Protein AF-A0AA37L2J7-F1 (afdb_monomer)

InterPro domains:
  IPR057495 Mitochondrial chaperone BCS1-like, ATPase lid domain [PF25426] (1-70)

Solvent-accessible surface area (backbone atoms only — not comparable to full-atom values): 12121 Å² total; per-residue (Å²): 112,68,58,81,74,68,57,77,86,76,68,86,85,70,90,77,62,79,78,52,51,62,56,50,50,54,51,46,53,54,48,51,53,44,46,51,53,38,52,75,57,54,69,84,91,75,69,54,72,66,57,55,48,54,55,48,63,79,32,66,92,35,68,66,62,44,40,70,43,42,52,62,48,53,56,51,52,50,55,52,51,53,50,51,50,51,53,51,52,55,53,50,51,56,51,47,54,56,50,52,54,52,52,53,52,54,50,62,74,72,57,81,89,69,92,77,82,86,83,86,90,87,81,88,87,90,83,91,88,89,83,89,84,82,84,86,85,92,82,85,90,86,87,83,85,87,88,81,79,83,86,87,87,86,91,84,92,77,83,87,76,94,75,83,88,75,88,75,93,79,91,84,82,85,87,134

Structure (mmCIF, N/CA/C/O backbone):
data_AF-A0AA37L2J7-F1
#
_entry.id   AF-A0AA37L2J7-F1
#
loop_
_atom_site.group_PDB
_atom_site.id
_atom_site.type_symbol
_atom_site.label_atom_id
_atom_site.label_alt_id
_atom_site.label_comp_id
_atom_site.label_asym_id
_atom_site.label_entity_id
_atom_site.label_seq_id
_atom_site.pdbx_PDB_ins_code
_atom_site.Cartn_x
_atom_site.Cartn_y
_atom_site.Cartn_z
_atom_site.occupancy
_atom_site.B_iso_or_equiv
_atom_site.auth_seq_id
_atom_site.auth_comp_id
_atom_site.auth_asym_id
_atom_site.auth_atom_id
_atom_site.pdbx_PDB_model_n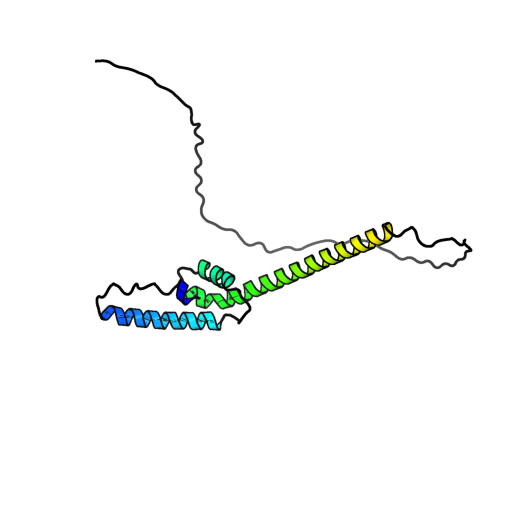um
ATOM 1 N N . MET A 1 1 ? -0.205 7.381 -11.848 1.00 80.75 1 MET A N 1
ATOM 2 C CA . MET A 1 1 ? 0.614 7.920 -10.729 1.00 80.75 1 MET A CA 1
ATOM 3 C C . MET A 1 1 ? 2.084 7.581 -10.914 1.00 80.75 1 MET A C 1
ATOM 5 O O . MET A 1 1 ? 2.874 8.509 -11.009 1.00 80.75 1 MET A O 1
ATOM 9 N N . PHE A 1 2 ? 2.410 6.289 -11.028 1.00 84.19 2 PHE A N 1
ATOM 10 C CA . PHE A 1 2 ? 3.740 5.749 -11.340 1.00 84.19 2 PHE A CA 1
ATOM 11 C C . PHE A 1 2 ? 4.504 6.563 -12.399 1.00 84.19 2 PHE A C 1
ATOM 13 O O . PHE A 1 2 ? 5.60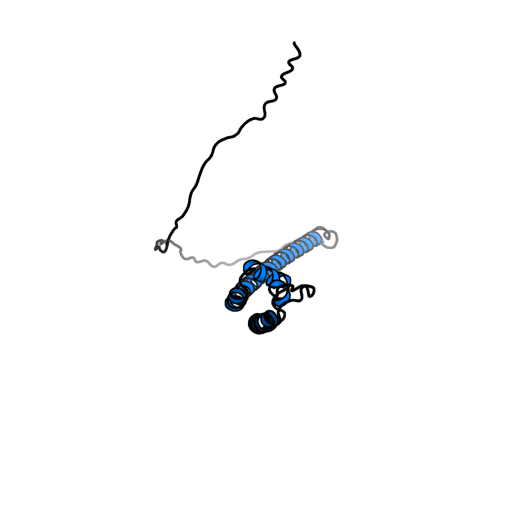2 7.045 -12.136 1.00 84.19 2 PHE A O 1
ATOM 20 N N . GLU A 1 3 ? 3.868 6.833 -13.543 1.00 85.38 3 GLU A N 1
ATOM 21 C CA . GLU A 1 3 ? 4.462 7.616 -14.634 1.00 85.38 3 GLU A CA 1
ATOM 22 C C . GLU A 1 3 ? 5.015 8.977 -14.207 1.00 85.38 3 GLU A C 1
ATOM 24 O O . GLU A 1 3 ? 6.134 9.321 -14.567 1.00 85.38 3 GLU A O 1
ATOM 29 N N . ARG A 1 4 ? 4.282 9.729 -13.379 1.00 84.56 4 ARG A N 1
ATOM 30 C CA . ARG A 1 4 ? 4.692 11.073 -12.939 1.00 84.56 4 ARG A CA 1
ATOM 31 C C . ARG A 1 4 ? 5.875 11.066 -11.965 1.00 84.56 4 ARG A C 1
ATOM 33 O O . ARG A 1 4 ? 6.463 12.119 -11.752 1.00 84.56 4 ARG A O 1
ATOM 40 N N . MET A 1 5 ? 6.184 9.924 -11.344 1.00 84.81 5 MET A N 1
ATOM 41 C CA . MET A 1 5 ? 7.302 9.782 -10.401 1.00 84.81 5 MET A CA 1
ATOM 42 C C . MET A 1 5 ? 8.613 9.395 -11.089 1.00 84.81 5 MET A C 1
ATOM 44 O O . MET A 1 5 ? 9.674 9.795 -10.619 1.00 84.81 5 MET A O 1
ATOM 48 N N . TYR A 1 6 ? 8.542 8.613 -12.170 1.00 83.56 6 TYR A N 1
ATOM 49 C CA . TYR A 1 6 ? 9.719 7.984 -12.778 1.00 83.56 6 TYR A CA 1
ATOM 50 C C . TYR A 1 6 ? 9.973 8.367 -14.236 1.00 83.56 6 TYR A C 1
ATOM 52 O O . TYR A 1 6 ? 11.114 8.239 -14.674 1.00 83.56 6 TY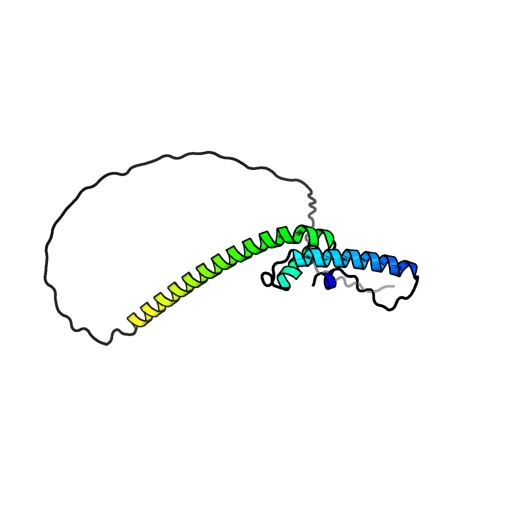R A O 1
ATOM 60 N N . ARG A 1 7 ? 8.971 8.840 -14.995 1.00 82.38 7 ARG A N 1
ATOM 61 C CA . ARG A 1 7 ? 9.213 9.370 -16.344 1.00 82.38 7 ARG A CA 1
ATOM 62 C C . ARG A 1 7 ? 10.004 10.677 -16.187 1.00 82.38 7 ARG A C 1
ATOM 64 O O . ARG A 1 7 ? 9.476 11.614 -15.580 1.00 82.38 7 ARG A O 1
ATOM 71 N N . PRO A 1 8 ? 11.247 10.775 -16.695 1.00 70.12 8 PRO A N 1
ATOM 72 C CA . PRO A 1 8 ? 12.006 12.013 -16.606 1.00 70.12 8 PRO A CA 1
ATOM 73 C C . PRO A 1 8 ? 11.253 13.122 -17.341 1.00 70.12 8 PRO A C 1
ATOM 75 O O . PRO A 1 8 ? 10.785 12.913 -18.461 1.00 70.12 8 PRO A O 1
ATOM 78 N N . TYR A 1 9 ? 11.150 14.305 -16.734 1.00 57.19 9 TYR A N 1
ATOM 79 C CA . TYR A 1 9 ? 10.664 15.491 -17.436 1.00 57.19 9 TYR A CA 1
ATOM 80 C C . TYR A 1 9 ? 11.718 15.924 -18.459 1.00 57.19 9 TYR A C 1
ATOM 82 O O . TYR A 1 9 ? 12.599 16.737 -18.178 1.00 57.19 9 TYR A O 1
ATOM 90 N N . THR A 1 10 ? 11.624 15.374 -19.666 1.00 54.84 10 THR A N 1
ATOM 91 C CA . THR A 1 10 ? 12.313 15.891 -20.843 1.00 54.84 10 THR A CA 1
ATOM 92 C C . THR A 1 10 ? 11.644 17.200 -21.246 1.00 54.84 10 THR A C 1
ATOM 94 O O . THR A 1 10 ? 10.729 17.240 -22.065 1.00 54.84 10 THR A O 1
ATOM 97 N N . SER A 1 11 ? 12.085 18.302 -20.633 1.00 52.50 11 SER A N 1
ATOM 98 C CA . SER A 1 11 ? 11.741 19.642 -21.105 1.00 52.50 11 SER A CA 1
ATOM 99 C C . SER A 1 11 ? 12.066 19.733 -22.596 1.00 52.50 11 SER A C 1
ATOM 101 O O . SER A 1 11 ? 13.223 19.608 -22.987 1.00 52.50 11 SER A O 1
ATOM 103 N N . ILE A 1 12 ? 11.034 19.974 -23.407 1.00 53.25 12 ILE A N 1
ATOM 104 C CA . ILE A 1 12 ? 11.001 19.894 -24.884 1.00 53.25 12 ILE A CA 1
ATOM 105 C C . ILE A 1 12 ? 11.985 20.869 -25.589 1.00 53.25 12 ILE A C 1
ATOM 107 O O . ILE A 1 12 ? 12.122 20.872 -26.807 1.00 53.25 12 ILE A O 1
ATOM 111 N N . ASN A 1 13 ? 12.741 21.659 -24.824 1.00 49.12 13 ASN A N 1
ATOM 112 C CA . ASN A 1 13 ? 13.538 22.795 -25.282 1.00 49.12 13 ASN A CA 1
ATOM 113 C C . ASN A 1 13 ? 15.030 22.496 -25.534 1.00 49.12 13 ASN A C 1
ATOM 115 O O . ASN A 1 13 ? 15.823 23.431 -25.561 1.00 49.12 13 ASN A O 1
ATOM 119 N N . ASN A 1 14 ? 15.441 21.236 -25.719 1.00 44.91 14 ASN A N 1
ATOM 120 C CA . ASN A 1 14 ? 16.780 20.926 -26.243 1.00 44.91 14 ASN A CA 1
ATOM 121 C C . ASN A 1 14 ? 16.726 19.899 -27.377 1.00 44.91 14 ASN A C 1
ATOM 123 O O . ASN A 1 14 ? 16.953 18.703 -27.211 1.00 44.91 14 ASN A O 1
ATOM 127 N N . VAL A 1 15 ? 16.443 20.441 -28.559 1.00 52.88 15 VAL A N 1
ATOM 128 C CA . VAL A 1 15 ? 16.725 19.838 -29.860 1.00 52.88 15 VAL A CA 1
ATOM 129 C C . VAL A 1 15 ? 18.234 19.605 -29.993 1.00 52.88 15 VAL A C 1
ATOM 131 O O . VAL A 1 15 ? 18.962 20.575 -30.184 1.00 52.88 15 VAL A O 1
ATOM 134 N N . LEU A 1 16 ? 18.694 18.347 -29.975 1.00 52.47 16 LEU A N 1
ATOM 135 C CA . LEU A 1 16 ? 19.711 17.874 -30.928 1.00 52.47 16 LEU A CA 1
ATOM 136 C C . LEU A 1 16 ? 19.820 16.339 -30.984 1.00 52.47 16 LEU A C 1
ATOM 138 O O . LEU A 1 16 ? 19.734 15.659 -29.968 1.00 52.47 16 LEU A O 1
ATOM 142 N N . VAL A 1 17 ? 20.144 15.838 -32.183 1.00 49.00 17 VAL A N 1
ATOM 143 C CA . VAL A 1 17 ? 20.499 14.447 -32.532 1.00 49.00 17 VAL A CA 1
ATOM 144 C C . VAL A 1 17 ? 19.324 13.456 -32.582 1.00 49.00 17 VAL A C 1
ATOM 146 O O . VAL A 1 17 ? 18.920 12.861 -31.588 1.00 49.00 17 VAL A O 1
ATOM 149 N N . GLU A 1 18 ? 18.872 13.170 -33.807 1.00 55.03 18 GLU A N 1
ATOM 150 C CA . GLU A 1 18 ? 17.812 12.201 -34.156 1.00 55.03 18 GLU A CA 1
ATOM 151 C C . GLU A 1 18 ? 18.069 10.777 -33.618 1.00 55.03 18 GLU A C 1
ATOM 153 O O . GLU A 1 18 ? 17.137 10.022 -33.361 1.00 55.03 18 GLU A O 1
ATOM 158 N N . LYS A 1 19 ? 19.332 10.433 -33.338 1.00 52.62 19 LYS A N 1
ATOM 159 C CA . LYS A 1 19 ? 19.737 9.159 -32.720 1.00 52.62 19 LYS A CA 1
ATOM 160 C C . LYS A 1 19 ? 19.374 9.035 -31.229 1.00 52.62 19 LYS A C 1
ATOM 162 O O . LYS A 1 19 ? 19.412 7.937 -30.682 1.00 52.62 19 LYS A O 1
ATOM 167 N N . GLY A 1 20 ? 19.042 10.144 -30.562 1.00 50.91 20 GLY A N 1
ATOM 168 C CA . GLY A 1 20 ? 18.541 10.153 -29.184 1.00 50.91 20 GLY A CA 1
ATOM 169 C C . GLY A 1 20 ? 17.043 9.847 -29.078 1.00 50.91 20 GLY A C 1
ATOM 170 O O . GLY A 1 20 ? 16.605 9.328 -28.053 1.00 50.91 20 GLY A O 1
ATOM 171 N N . ALA A 1 21 ? 16.269 10.112 -30.139 1.00 55.09 21 ALA A N 1
ATOM 172 C CA . ALA A 1 21 ? 14.821 9.912 -30.153 1.00 55.09 21 ALA A CA 1
ATOM 173 C C . ALA A 1 21 ? 14.445 8.424 -30.050 1.00 55.09 21 ALA A C 1
ATOM 175 O O . ALA A 1 21 ? 13.699 8.052 -29.147 1.00 55.09 21 ALA A O 1
ATOM 176 N N . GLU A 1 22 ? 15.036 7.550 -30.876 1.00 56.50 22 GLU A N 1
ATOM 177 C CA . GLU A 1 22 ? 14.776 6.099 -30.817 1.00 56.50 22 GLU A CA 1
ATOM 178 C C . GLU A 1 22 ? 15.144 5.472 -29.461 1.00 56.50 22 GLU A C 1
ATOM 180 O O . GLU A 1 22 ? 14.488 4.534 -29.000 1.00 56.50 22 GLU A O 1
ATOM 185 N N . LEU A 1 23 ? 16.192 5.973 -28.799 1.00 56.97 23 LEU A N 1
ATOM 186 C CA . LEU A 1 23 ? 16.612 5.474 -27.488 1.00 56.97 23 LEU A CA 1
ATOM 187 C C . LEU A 1 23 ? 15.603 5.881 -26.403 1.00 56.97 23 LEU A C 1
ATOM 189 O O . LEU A 1 23 ? 15.213 5.042 -25.587 1.00 56.97 23 LEU A O 1
ATOM 193 N N . LEU A 1 24 ? 15.116 7.127 -26.442 1.00 63.31 24 LEU A N 1
ATOM 194 C CA . LEU A 1 24 ? 14.032 7.602 -25.577 1.00 63.31 24 LEU A CA 1
ATOM 195 C C . LEU A 1 24 ? 12.713 6.869 -25.835 1.00 63.31 24 LEU A C 1
ATOM 197 O O . LEU A 1 24 ? 12.016 6.542 -24.880 1.00 63.31 24 LEU A O 1
ATOM 201 N N . GLU A 1 25 ? 12.367 6.574 -27.088 1.00 66.75 25 GLU A N 1
ATOM 202 C CA . GLU A 1 25 ? 11.158 5.813 -27.415 1.00 66.75 25 GLU A CA 1
ATOM 203 C C . GLU A 1 25 ? 11.213 4.373 -26.900 1.00 66.75 25 GLU A C 1
ATOM 205 O O . GLU A 1 25 ? 10.236 3.880 -26.337 1.00 66.75 25 GLU A O 1
ATOM 210 N N . ASN A 1 26 ? 12.353 3.693 -27.056 1.00 69.31 26 ASN A N 1
ATOM 211 C CA . ASN A 1 26 ? 12.542 2.353 -26.499 1.00 69.31 26 ASN A CA 1
ATOM 212 C C . ASN A 1 26 ? 12.466 2.365 -24.965 1.00 69.31 26 ASN A C 1
ATOM 214 O O . ASN A 1 26 ? 11.811 1.503 -24.377 1.00 69.31 26 ASN A O 1
ATOM 218 N N . GLN A 1 27 ? 13.071 3.365 -24.318 1.00 72.19 27 GLN A N 1
ATOM 219 C CA . GLN A 1 27 ? 12.988 3.538 -22.868 1.00 72.19 27 GLN A CA 1
ATOM 220 C C . GLN A 1 27 ? 11.564 3.895 -22.407 1.00 72.19 27 GLN A C 1
ATOM 222 O O . GLN A 1 27 ? 11.116 3.389 -21.381 1.00 72.19 27 GLN A O 1
ATOM 227 N N . GLY A 1 28 ? 10.829 4.693 -23.186 1.00 76.88 28 GLY A N 1
ATOM 228 C CA . GLY A 1 28 ? 9.414 4.997 -22.973 1.00 76.88 28 GLY A CA 1
ATOM 229 C C . GLY A 1 28 ? 8.547 3.742 -23.039 1.00 76.88 28 GLY A C 1
ATOM 230 O O . GLY A 1 28 ? 7.834 3.457 -22.085 1.00 76.88 28 GLY A O 1
ATOM 231 N N . ARG A 1 29 ? 8.685 2.922 -24.090 1.00 81.25 29 ARG A N 1
ATOM 232 C CA . ARG A 1 29 ? 7.949 1.650 -24.225 1.00 81.25 29 ARG A CA 1
ATOM 233 C C . ARG A 1 29 ? 8.238 0.675 -23.081 1.00 81.25 29 ARG A C 1
ATOM 235 O O . ARG A 1 29 ? 7.306 0.076 -22.551 1.00 81.25 29 ARG A O 1
ATOM 242 N N . ALA A 1 30 ? 9.501 0.530 -22.674 1.00 82.69 30 ALA A N 1
ATOM 243 C CA . ALA A 1 30 ? 9.863 -0.295 -21.518 1.00 82.69 30 ALA A CA 1
ATOM 244 C C . ALA A 1 30 ? 9.227 0.241 -20.222 1.00 82.69 30 ALA A C 1
ATOM 246 O O . ALA A 1 30 ? 8.703 -0.518 -19.410 1.00 82.69 30 ALA A O 1
ATOM 247 N N . PHE A 1 31 ? 9.223 1.561 -20.048 1.00 84.38 31 PHE A N 1
ATOM 248 C CA . PHE A 1 31 ? 8.626 2.210 -18.892 1.00 84.38 31 PHE A CA 1
ATOM 249 C C . PHE A 1 31 ? 7.093 2.082 -18.845 1.00 84.38 31 PHE A C 1
ATOM 251 O O . PHE A 1 31 ? 6.528 1.844 -17.776 1.00 84.38 31 PHE A O 1
ATOM 258 N N . ASP A 1 32 ? 6.425 2.170 -19.992 1.00 87.56 32 ASP A N 1
ATOM 259 C CA . ASP A 1 32 ? 4.975 2.013 -20.101 1.00 87.56 32 ASP A CA 1
ATOM 260 C C . ASP A 1 32 ? 4.560 0.557 -19.777 1.00 87.56 32 ASP A C 1
ATOM 262 O O . ASP A 1 32 ? 3.609 0.345 -19.024 1.00 87.56 32 ASP A O 1
ATOM 266 N N . GLN A 1 33 ? 5.347 -0.448 -20.197 1.00 90.12 33 GLN A N 1
ATOM 267 C CA . GLN A 1 33 ? 5.176 -1.851 -19.768 1.00 90.12 33 GLN A CA 1
ATOM 268 C C . GLN A 1 33 ? 5.348 -2.039 -18.250 1.00 90.12 33 GLN A C 1
ATOM 270 O O . GLN A 1 33 ? 4.624 -2.822 -17.630 1.00 90.12 33 GLN A O 1
ATOM 275 N N . LEU A 1 34 ? 6.289 -1.324 -17.621 1.00 90.69 34 LEU A N 1
ATOM 276 C CA . LEU A 1 34 ? 6.430 -1.317 -16.161 1.00 90.69 34 LEU A CA 1
ATOM 277 C C . LEU A 1 34 ? 5.208 -0.692 -15.475 1.00 90.69 34 LEU A C 1
ATOM 279 O O . LEU A 1 34 ? 4.744 -1.220 -14.466 1.00 90.69 34 LEU A O 1
ATOM 283 N N . ALA A 1 35 ? 4.678 0.410 -16.009 1.00 90.75 35 ALA A N 1
ATOM 284 C CA . ALA A 1 35 ? 3.497 1.079 -15.469 1.00 90.75 35 ALA A CA 1
ATOM 285 C C . ALA A 1 35 ? 2.233 0.199 -15.579 1.00 90.75 35 ALA A C 1
ATOM 287 O O . ALA A 1 35 ? 1.449 0.120 -14.627 1.00 90.75 35 ALA A O 1
ATOM 288 N N . GLU A 1 36 ? 2.066 -0.516 -16.694 1.00 92.56 36 GLU A N 1
ATOM 289 C CA . GLU A 1 36 ? 1.002 -1.507 -16.899 1.00 92.56 36 GLU A CA 1
ATOM 290 C C . GLU A 1 36 ? 1.135 -2.691 -15.926 1.00 92.56 36 GLU A C 1
ATOM 292 O O . GLU A 1 36 ? 0.175 -3.042 -15.237 1.00 92.56 36 GLU A O 1
ATOM 297 N N . ARG A 1 37 ? 2.341 -3.258 -15.774 1.00 92.75 37 ARG A N 1
ATOM 298 C CA . ARG A 1 37 ? 2.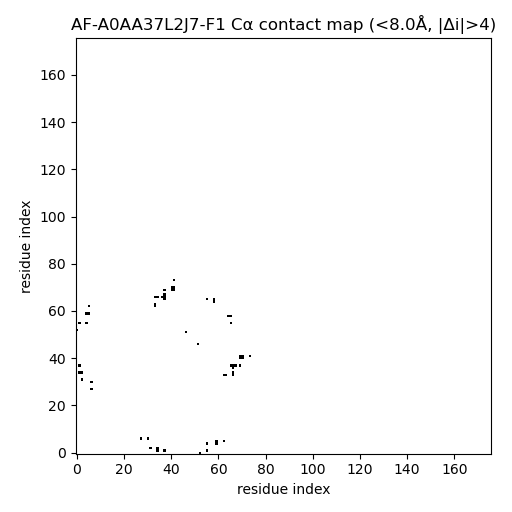610 -4.317 -14.783 1.00 92.75 37 ARG A CA 1
ATOM 299 C C . ARG A 1 37 ? 2.353 -3.863 -13.351 1.00 92.75 37 ARG A C 1
ATOM 301 O O . ARG A 1 37 ? 1.795 -4.623 -12.562 1.00 92.75 37 ARG A O 1
ATOM 308 N N . PHE A 1 38 ? 2.761 -2.646 -13.002 1.00 93.12 38 PHE A N 1
ATOM 309 C CA . PHE A 1 38 ? 2.562 -2.078 -11.671 1.00 93.12 38 PHE A CA 1
ATOM 310 C C . PHE A 1 38 ? 1.072 -1.865 -11.369 1.00 93.12 38 PHE A C 1
ATOM 312 O O . PHE A 1 38 ? 0.599 -2.262 -10.307 1.00 93.12 38 PHE A O 1
ATOM 319 N N . SER A 1 39 ? 0.320 -1.280 -12.306 1.00 92.75 39 SER A N 1
ATOM 320 C CA . SER A 1 39 ? -1.120 -1.036 -12.137 1.00 92.75 39 SER A CA 1
ATOM 321 C C . SER A 1 39 ? -1.940 -2.327 -12.106 1.00 92.75 39 SER A C 1
ATOM 323 O O . SER A 1 39 ? -2.792 -2.464 -11.234 1.00 92.75 39 SER A O 1
ATOM 325 N N . SER A 1 40 ? -1.623 -3.312 -12.952 1.00 93.62 40 SER A N 1
ATOM 326 C CA . SER A 1 40 ? -2.319 -4.612 -13.006 1.00 93.62 40 SER A CA 1
ATOM 327 C C . SER A 1 40 ? -2.222 -5.434 -11.711 1.00 93.62 40 SER A C 1
ATOM 329 O O . SER A 1 40 ? -3.029 -6.332 -11.485 1.00 93.62 40 SER A O 1
ATOM 331 N N . GLN A 1 41 ? -1.234 -5.151 -10.857 1.00 93.38 41 GLN A N 1
ATOM 332 C CA . GLN A 1 41 ? -1.050 -5.808 -9.557 1.00 93.38 41 GLN A CA 1
ATOM 333 C C . GLN A 1 41 ? -1.747 -5.074 -8.397 1.00 93.38 41 GLN A C 1
ATOM 335 O O . GLN A 1 41 ? -1.781 -5.592 -7.278 1.00 93.38 41 GLN A O 1
ATOM 340 N N . ILE A 1 42 ? -2.295 -3.876 -8.631 1.00 92.44 42 ILE A N 1
ATOM 341 C CA . ILE A 1 42 ? -2.952 -3.066 -7.602 1.00 92.44 42 ILE A CA 1
ATOM 342 C C . ILE A 1 42 ? -4.470 -3.277 -7.681 1.00 92.44 42 ILE A C 1
ATOM 344 O O . ILE A 1 42 ? -5.074 -2.951 -8.698 1.00 92.44 42 ILE A O 1
ATOM 348 N N . PRO A 1 43 ? -5.122 -3.776 -6.616 1.00 91.94 43 PRO A N 1
ATOM 349 C CA . PRO A 1 43 ? -6.571 -3.923 -6.591 1.00 91.94 43 PRO A CA 1
ATOM 350 C C . PRO A 1 43 ? -7.288 -2.567 -6.503 1.00 91.94 43 PRO A C 1
ATOM 352 O O . PRO A 1 43 ? -6.958 -1.718 -5.665 1.00 91.94 43 PRO A O 1
ATOM 355 N N . ASP A 1 44 ? -8.319 -2.403 -7.332 1.00 90.25 44 ASP A N 1
ATOM 356 C CA . ASP A 1 44 ? -9.122 -1.183 -7.428 1.00 90.25 44 ASP A CA 1
ATOM 357 C C . ASP A 1 44 ? -9.744 -0.764 -6.091 1.00 90.25 44 ASP A C 1
ATOM 359 O O . ASP A 1 44 ? -10.307 -1.574 -5.353 1.00 90.25 44 ASP A O 1
ATOM 363 N N . ASN A 1 45 ? -9.697 0.540 -5.806 1.00 85.56 45 ASN A N 1
ATOM 364 C CA . ASN A 1 45 ? -10.318 1.187 -4.640 1.00 85.56 45 ASN A CA 1
ATOM 365 C C . ASN A 1 45 ? -9.884 0.659 -3.251 1.00 85.56 45 ASN A C 1
ATOM 367 O O . ASN A 1 45 ? -10.479 1.049 -2.247 1.00 85.56 45 ASN A O 1
ATOM 371 N N . VAL A 1 46 ? -8.844 -0.180 -3.158 1.00 91.06 46 VAL A N 1
ATOM 372 C CA . VAL A 1 46 ? -8.310 -0.667 -1.870 1.00 91.06 46 VAL A CA 1
ATOM 373 C C . VAL A 1 46 ? -7.339 0.333 -1.241 1.00 91.06 46 VAL A C 1
ATOM 375 O O . VAL A 1 46 ? -7.393 0.567 -0.035 1.00 91.06 46 VAL A O 1
ATOM 378 N N . PHE A 1 47 ? -6.457 0.930 -2.047 1.00 93.19 47 PHE A N 1
ATOM 379 C CA . PHE A 1 47 ? -5.390 1.810 -1.568 1.00 93.19 47 PHE A CA 1
ATOM 380 C C . PHE A 1 47 ? -5.659 3.271 -1.904 1.00 93.19 47 PHE A C 1
ATOM 382 O O . PHE A 1 47 ? -6.079 3.616 -3.008 1.00 93.19 47 PHE A O 1
ATOM 389 N N . THR A 1 48 ? -5.356 4.153 -0.955 1.00 92.69 48 THR A N 1
ATOM 390 C CA . THR A 1 48 ? -5.387 5.596 -1.209 1.00 92.69 48 THR A CA 1
ATOM 391 C C . THR A 1 48 ? -4.199 6.021 -2.086 1.00 92.69 48 THR A C 1
ATOM 393 O O . THR A 1 48 ? -3.118 5.429 -1.987 1.00 92.69 48 THR A O 1
ATOM 396 N N . PRO A 1 49 ? -4.323 7.103 -2.883 1.00 91.06 49 PRO A N 1
ATOM 397 C CA . PRO A 1 49 ? -3.192 7.655 -3.630 1.00 91.06 49 PRO A CA 1
ATOM 398 C C . PRO A 1 49 ? -1.982 7.980 -2.741 1.00 91.06 49 PRO A C 1
ATOM 400 O O . PRO A 1 49 ? -0.847 7.813 -3.172 1.00 91.06 49 PRO A O 1
ATOM 403 N N . ALA A 1 50 ? -2.212 8.381 -1.484 1.00 92.94 50 ALA A N 1
ATOM 404 C CA . ALA A 1 50 ? -1.154 8.674 -0.518 1.00 92.94 50 ALA A CA 1
ATOM 405 C C . ALA A 1 50 ? -0.365 7.423 -0.081 1.00 92.94 50 ALA A C 1
ATOM 407 O O . ALA A 1 50 ? 0.855 7.500 0.051 1.00 92.94 50 ALA A O 1
ATOM 408 N N . GLN A 1 51 ? -1.018 6.267 0.097 1.00 93.00 51 GLN A N 1
ATOM 409 C CA . GLN A 1 51 ? -0.323 5.004 0.397 1.00 93.00 51 GLN A CA 1
ATOM 410 C C . GLN A 1 51 ? 0.543 4.555 -0.782 1.00 93.00 51 GLN A C 1
ATOM 412 O O . GLN A 1 51 ? 1.715 4.235 -0.596 1.00 93.00 51 GLN A O 1
ATOM 417 N N . LEU A 1 52 ? -0.000 4.613 -2.004 1.00 93.00 52 LEU A N 1
ATOM 418 C CA . LEU A 1 52 ? 0.760 4.309 -3.219 1.00 93.00 52 LEU A CA 1
ATOM 419 C C . LEU A 1 52 ? 1.928 5.291 -3.414 1.00 93.00 52 LEU A C 1
ATOM 421 O O . LEU A 1 52 ? 3.022 4.872 -3.784 1.00 93.00 52 LEU A O 1
ATOM 425 N N . GLN A 1 53 ? 1.746 6.577 -3.096 1.00 91.88 53 GLN A N 1
ATOM 426 C CA . GLN A 1 53 ? 2.840 7.553 -3.072 1.00 91.88 53 GLN A CA 1
ATOM 427 C C . GLN A 1 53 ? 3.923 7.172 -2.064 1.00 91.88 53 GLN A C 1
ATOM 429 O O . GLN A 1 53 ? 5.105 7.205 -2.398 1.00 91.88 53 GLN A O 1
ATOM 434 N N . GLY A 1 54 ? 3.519 6.796 -0.847 1.00 93.69 54 GLY A N 1
ATOM 435 C CA . GLY A 1 54 ? 4.416 6.322 0.201 1.00 93.69 54 GLY A CA 1
ATOM 436 C C . GLY A 1 54 ? 5.246 5.135 -0.275 1.00 93.69 54 GLY A C 1
ATOM 437 O O . GLY A 1 54 ? 6.469 5.178 -0.178 1.00 93.69 54 GLY A O 1
ATOM 438 N N . TYR A 1 55 ? 4.614 4.123 -0.871 1.00 94.12 55 TYR A N 1
ATOM 439 C CA . TYR A 1 55 ? 5.31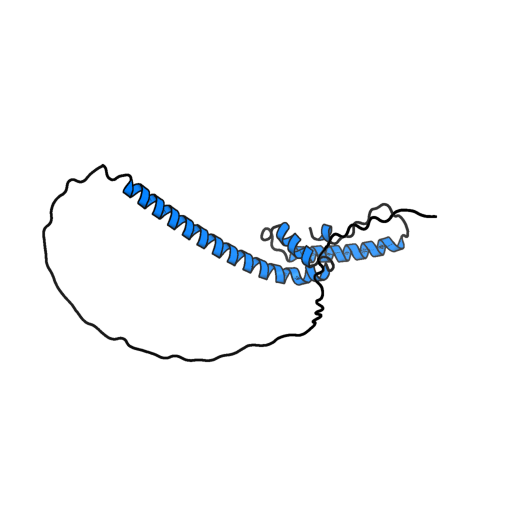3 2.977 -1.453 1.00 94.12 55 TYR A CA 1
ATOM 440 C C . TYR A 1 55 ? 6.342 3.399 -2.518 1.00 9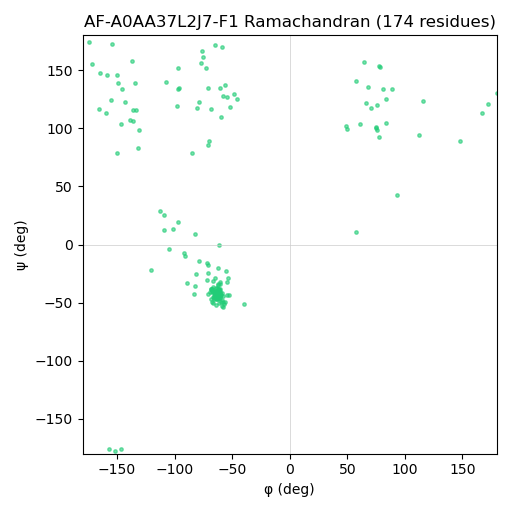4.12 55 TYR A C 1
ATOM 442 O O . TYR A 1 55 ? 7.522 3.061 -2.414 1.00 94.12 55 TYR A O 1
ATOM 450 N N . LEU A 1 56 ? 5.938 4.217 -3.496 1.00 92.62 56 LEU A N 1
ATOM 451 C CA . LEU A 1 56 ? 6.835 4.664 -4.570 1.00 92.62 56 LEU A CA 1
ATOM 452 C C . LEU A 1 56 ? 7.998 5.540 -4.080 1.00 92.62 56 LEU A C 1
ATOM 454 O O . LEU A 1 56 ? 9.079 5.503 -4.666 1.00 92.62 56 LEU A O 1
ATOM 458 N N . LEU A 1 57 ? 7.828 6.281 -2.982 1.00 91.69 57 LEU A N 1
ATOM 459 C CA . LEU A 1 57 ? 8.914 7.042 -2.358 1.00 91.69 57 LEU A CA 1
ATOM 460 C C . LEU A 1 57 ? 10.010 6.138 -1.764 1.00 91.69 57 LEU A C 1
ATOM 462 O O . LEU A 1 57 ? 11.180 6.513 -1.826 1.00 91.69 57 LEU A O 1
ATOM 466 N N . HIS A 1 58 ? 9.676 4.938 -1.273 1.00 90.88 58 HIS A N 1
ATOM 467 C CA . HIS A 1 58 ? 10.675 3.953 -0.826 1.00 90.88 58 HIS A CA 1
ATOM 468 C C . HIS A 1 58 ? 11.456 3.332 -1.999 1.00 90.88 58 HIS A C 1
ATOM 470 O O . HIS A 1 58 ? 12.600 2.918 -1.833 1.00 90.88 58 HIS A O 1
ATOM 476 N N . HIS A 1 59 ? 10.873 3.318 -3.202 1.00 92.25 59 HIS A N 1
ATOM 477 C CA . HIS A 1 59 ? 11.476 2.767 -4.420 1.00 92.25 59 HIS A CA 1
ATOM 478 C C . HIS A 1 59 ? 11.887 3.849 -5.438 1.00 92.25 59 HIS A C 1
ATOM 480 O O . HIS A 1 59 ? 11.962 3.583 -6.640 1.00 92.25 59 HIS A O 1
ATOM 486 N N . ARG A 1 60 ? 12.166 5.077 -4.980 1.00 85.88 60 ARG A N 1
ATOM 487 C CA . ARG A 1 60 ? 12.342 6.284 -5.817 1.00 85.88 60 ARG A CA 1
ATOM 488 C C . ARG A 1 60 ? 13.366 6.164 -6.957 1.00 85.88 60 ARG A C 1
ATOM 490 O O . ARG A 1 60 ? 13.193 6.810 -7.984 1.00 85.88 60 ARG A O 1
ATOM 497 N N . ASN A 1 61 ? 14.388 5.321 -6.808 1.00 85.75 61 ASN A N 1
ATOM 498 C CA . ASN A 1 61 ? 15.461 5.144 -7.798 1.00 85.75 61 ASN A CA 1
ATOM 499 C C . ASN A 1 61 ? 15.392 3.782 -8.526 1.00 85.75 61 ASN A C 1
ATOM 501 O O . ASN A 1 61 ? 16.372 3.354 -9.129 1.00 85.75 61 ASN A O 1
ATOM 505 N N . SER A 1 62 ? 14.292 3.030 -8.409 1.00 88.94 62 SER A N 1
ATOM 506 C CA . SER A 1 62 ? 14.189 1.670 -8.963 1.00 88.94 62 SER A CA 1
ATOM 507 C C . SER A 1 62 ? 12.744 1.315 -9.351 1.00 88.94 62 SER A C 1
ATOM 509 O O . SER A 1 62 ? 12.079 0.598 -8.599 1.00 88.94 62 SER A O 1
ATOM 511 N N . PRO A 1 63 ? 12.247 1.787 -10.514 1.00 88.81 63 PRO A N 1
ATOM 512 C CA . PRO A 1 63 ? 10.890 1.487 -10.976 1.00 88.81 63 PRO A CA 1
ATOM 513 C C . PRO A 1 63 ? 10.666 -0.013 -11.223 1.00 88.81 63 PRO A C 1
ATOM 515 O O . PRO A 1 63 ? 9.592 -0.513 -10.914 1.00 88.81 63 PRO A O 1
ATOM 518 N N . GLU A 1 64 ? 11.680 -0.748 -11.697 1.00 90.56 64 GLU A N 1
ATOM 519 C CA . GLU A 1 64 ? 11.632 -2.214 -11.865 1.00 90.56 64 GLU A CA 1
ATOM 520 C C . GLU A 1 64 ? 11.326 -2.909 -10.532 1.00 90.56 64 GLU A C 1
ATOM 522 O O . GLU A 1 64 ? 10.317 -3.592 -10.396 1.00 90.56 64 GLU A O 1
ATOM 527 N N . LYS A 1 65 ? 12.116 -2.613 -9.490 1.00 92.19 65 LYS A N 1
ATOM 528 C CA . LYS A 1 65 ? 11.894 -3.154 -8.138 1.00 92.19 65 LYS A CA 1
ATOM 529 C C . LYS A 1 65 ? 10.538 -2.754 -7.556 1.00 92.19 65 LYS A C 1
ATOM 531 O O . LYS A 1 65 ? 9.973 -3.526 -6.790 1.00 92.19 65 LYS A O 1
ATOM 536 N N . ALA A 1 66 ? 10.018 -1.571 -7.889 1.00 92.94 66 ALA A N 1
ATOM 537 C CA . ALA A 1 66 ? 8.669 -1.174 -7.491 1.00 92.94 66 ALA A CA 1
ATOM 538 C C . ALA A 1 66 ? 7.598 -2.028 -8.192 1.00 92.94 66 ALA A C 1
ATOM 540 O O . ALA A 1 66 ? 6.623 -2.414 -7.557 1.00 92.94 66 ALA A O 1
ATOM 541 N N . ALA A 1 67 ? 7.775 -2.345 -9.479 1.00 92.94 67 ALA A N 1
ATOM 542 C CA . ALA A 1 67 ? 6.863 -3.193 -10.245 1.00 92.94 67 ALA A CA 1
ATOM 543 C C . ALA A 1 67 ? 6.938 -4.681 -9.853 1.00 92.94 67 ALA A C 1
ATOM 545 O O . ALA A 1 67 ? 5.915 -5.358 -9.904 1.00 92.94 67 ALA A O 1
ATOM 546 N N . ASP A 1 68 ? 8.097 -5.179 -9.417 1.00 93.69 68 ASP A N 1
ATOM 547 C CA . ASP A 1 68 ? 8.258 -6.571 -8.968 1.00 93.69 68 ASP A CA 1
ATOM 548 C C . ASP A 1 68 ? 7.802 -6.782 -7.510 1.00 93.69 68 ASP A C 1
ATOM 550 O O . ASP A 1 68 ? 7.240 -7.823 -7.166 1.00 93.69 68 ASP A O 1
ATOM 554 N N . CYS A 1 69 ? 8.017 -5.799 -6.627 1.00 93.81 69 CYS A N 1
ATOM 555 C CA . CYS A 1 69 ? 7.696 -5.926 -5.200 1.00 93.81 69 CYS A CA 1
ATOM 556 C C . CYS A 1 69 ? 6.280 -5.452 -4.820 1.00 93.81 69 CYS A C 1
ATOM 558 O O . CYS A 1 69 ? 5.858 -5.709 -3.686 1.00 93.81 69 CYS A O 1
ATOM 560 N N . ILE A 1 70 ? 5.537 -4.786 -5.718 1.00 94.62 70 ILE A N 1
ATOM 561 C CA . ILE A 1 70 ? 4.219 -4.208 -5.399 1.00 94.62 70 ILE A CA 1
ATOM 562 C C . ILE A 1 70 ? 3.222 -5.259 -4.904 1.00 94.62 70 ILE A C 1
ATOM 564 O O . ILE A 1 70 ? 2.544 -5.007 -3.913 1.00 94.62 70 ILE A O 1
ATOM 568 N N . LEU A 1 71 ? 3.162 -6.453 -5.506 1.00 94.31 71 LEU A N 1
ATOM 569 C CA . LEU A 1 71 ? 2.230 -7.509 -5.087 1.00 94.31 71 LEU A CA 1
ATOM 570 C C . LEU A 1 71 ? 2.490 -7.968 -3.643 1.00 94.31 71 LEU A C 1
ATOM 572 O O . LEU A 1 71 ? 1.558 -8.113 -2.851 1.00 94.31 71 LEU A O 1
ATOM 576 N N . THR A 1 72 ? 3.762 -8.136 -3.277 1.00 95.19 72 THR A N 1
ATOM 577 C CA . THR A 1 72 ? 4.172 -8.485 -1.909 1.00 95.19 72 THR A CA 1
ATOM 578 C C . THR A 1 72 ? 3.782 -7.387 -0.921 1.00 95.19 72 THR A C 1
ATOM 580 O O . THR A 1 72 ? 3.241 -7.685 0.146 1.00 95.19 72 THR A O 1
ATOM 583 N N . TRP A 1 73 ? 3.993 -6.117 -1.284 1.00 95.81 73 TRP A N 1
ATOM 584 C CA . TRP A 1 73 ? 3.567 -4.983 -0.463 1.00 95.81 73 TRP A CA 1
ATOM 585 C C . TRP A 1 73 ? 2.039 -4.903 -0.333 1.00 95.81 73 TRP A C 1
ATOM 587 O O . TRP A 1 73 ? 1.546 -4.756 0.779 1.00 95.81 73 TRP A O 1
ATOM 597 N N . VAL A 1 74 ? 1.278 -5.092 -1.418 1.00 95.06 74 VAL A N 1
ATOM 598 C CA . VAL A 1 74 ? -0.198 -5.104 -1.419 1.00 95.06 74 VAL A CA 1
ATOM 599 C C . VAL A 1 74 ? -0.750 -6.123 -0.416 1.00 95.06 74 VAL A C 1
ATOM 601 O O . VAL A 1 74 ? -1.680 -5.813 0.331 1.00 95.06 74 VAL A O 1
ATOM 604 N N . VAL A 1 75 ? -0.170 -7.327 -0.357 1.00 95.00 75 VAL A N 1
ATOM 605 C CA . VAL A 1 75 ? -0.574 -8.370 0.602 1.00 95.00 75 VAL A CA 1
ATOM 606 C C . VAL A 1 75 ? -0.277 -7.952 2.048 1.00 95.00 75 VAL A C 1
ATOM 608 O O . VAL A 1 75 ? -1.131 -8.119 2.922 1.00 95.00 75 VAL A O 1
ATOM 611 N N . GLN A 1 76 ? 0.905 -7.384 2.307 1.00 93.94 76 GLN A N 1
ATOM 612 C CA . GLN A 1 76 ? 1.316 -6.936 3.643 1.00 93.94 76 GLN A CA 1
ATOM 613 C C . GLN A 1 76 ? 0.492 -5.734 4.131 1.00 93.94 76 GLN A C 1
ATOM 615 O O . GLN A 1 76 ? -0.069 -5.772 5.226 1.00 93.94 76 GLN A O 1
ATOM 620 N N . GLU A 1 77 ? 0.363 -4.696 3.304 1.00 94.56 77 GLU A N 1
ATOM 621 C CA . GLU A 1 77 ? -0.387 -3.472 3.601 1.00 94.56 77 GLU A CA 1
ATOM 622 C C . GLU A 1 77 ? -1.864 -3.791 3.869 1.00 94.56 77 GLU A C 1
ATOM 624 O O . GLU A 1 77 ? -2.433 -3.315 4.852 1.00 94.56 77 GLU A O 1
ATOM 629 N N . LYS A 1 78 ? -2.478 -4.685 3.079 1.00 93.50 78 LYS A N 1
ATOM 630 C CA . LYS A 1 78 ? -3.855 -5.143 3.320 1.00 93.50 78 LYS A CA 1
ATOM 631 C C . LYS A 1 78 ? -4.010 -5.821 4.686 1.00 93.50 78 LYS A C 1
ATOM 633 O O . LYS A 1 78 ? -4.959 -5.517 5.408 1.00 93.50 78 LYS A O 1
ATOM 638 N N . ALA A 1 79 ? -3.073 -6.687 5.079 1.00 93.50 79 ALA A N 1
ATOM 639 C CA . ALA A 1 79 ? -3.100 -7.331 6.394 1.00 93.50 79 ALA A CA 1
ATOM 640 C C . ALA A 1 79 ? -2.967 -6.314 7.548 1.00 93.50 79 ALA A C 1
ATOM 642 O O . ALA A 1 79 ? -3.649 -6.443 8.571 1.00 93.50 79 ALA A O 1
ATOM 643 N N . ILE A 1 80 ? -2.143 -5.274 7.370 1.00 93.50 80 ILE A N 1
ATOM 644 C CA . ILE A 1 80 ? -2.001 -4.160 8.321 1.00 93.50 80 ILE A CA 1
ATOM 645 C C . ILE A 1 80 ? -3.308 -3.357 8.413 1.00 93.50 80 ILE A C 1
ATOM 647 O O . ILE A 1 80 ? -3.782 -3.087 9.520 1.00 93.50 80 ILE A O 1
ATOM 651 N N . MET A 1 81 ? -3.928 -3.020 7.277 1.00 92.38 81 MET A N 1
ATOM 652 C CA . MET A 1 81 ? -5.206 -2.299 7.217 1.00 92.38 81 MET A CA 1
ATOM 653 C C . MET A 1 81 ? -6.345 -3.075 7.894 1.00 92.38 81 MET A C 1
ATOM 655 O O . MET A 1 81 ? -7.100 -2.494 8.677 1.00 92.38 81 MET A O 1
ATOM 659 N N . ASP A 1 82 ? -6.454 -4.384 7.654 1.00 92.44 82 ASP A N 1
ATOM 660 C CA . ASP A 1 82 ? -7.493 -5.228 8.256 1.00 92.44 82 ASP A CA 1
ATOM 661 C C . ASP A 1 82 ? -7.347 -5.330 9.785 1.00 92.44 82 ASP A C 1
ATOM 663 O O . ASP A 1 82 ? -8.339 -5.230 10.519 1.00 92.44 82 ASP A O 1
ATOM 667 N N . GLU A 1 83 ? -6.119 -5.460 10.294 1.00 93.69 83 GLU A N 1
ATOM 668 C CA . GLU A 1 83 ? -5.846 -5.465 11.736 1.00 93.69 83 GLU A CA 1
ATOM 669 C C . GLU A 1 83 ? -6.073 -4.083 12.375 1.00 93.69 83 GLU A C 1
ATOM 671 O O . GLU A 1 83 ? -6.690 -3.982 13.442 1.00 93.69 83 GLU A O 1
ATOM 676 N N . ALA A 1 84 ? -5.660 -2.998 11.713 1.00 92.38 84 ALA A N 1
ATOM 677 C CA . ALA A 1 84 ? -5.943 -1.634 12.160 1.00 92.38 84 ALA A CA 1
ATOM 678 C C . ALA A 1 84 ? -7.458 -1.369 12.232 1.00 92.38 84 ALA A C 1
ATOM 680 O O . ALA A 1 84 ? -7.958 -0.853 13.237 1.00 92.38 84 ALA A O 1
ATOM 681 N N . GLN A 1 85 ? -8.214 -1.805 11.220 1.00 92.56 85 GLN A N 1
ATOM 682 C CA . GLN A 1 85 ? -9.670 -1.708 11.188 1.00 92.56 85 GLN A CA 1
ATOM 683 C C . GLN A 1 85 ? -10.326 -2.528 12.315 1.00 92.56 85 GLN A C 1
ATOM 685 O O . GLN A 1 85 ? -11.258 -2.044 12.968 1.00 92.56 85 GLN A O 1
ATOM 690 N N . ARG A 1 86 ? -9.840 -3.748 12.585 1.00 93.75 86 ARG A N 1
ATOM 691 C CA . ARG A 1 86 ? -10.308 -4.600 13.694 1.00 93.75 86 ARG A CA 1
ATOM 692 C C . ARG A 1 86 ? -10.119 -3.905 15.047 1.00 93.75 86 ARG A C 1
ATOM 694 O O . ARG A 1 86 ? -11.071 -3.808 15.828 1.00 93.75 86 ARG A O 1
ATOM 701 N N . ARG A 1 87 ? -8.931 -3.339 15.295 1.00 93.81 87 ARG A N 1
ATOM 702 C CA . ARG A 1 87 ? -8.617 -2.562 16.511 1.00 93.81 87 ARG A CA 1
ATOM 703 C C . ARG A 1 87 ? -9.480 -1.307 16.635 1.00 93.81 87 ARG A C 1
ATOM 705 O O . ARG A 1 87 ? -10.012 -1.035 17.715 1.00 93.81 87 ARG A O 1
ATOM 712 N N . MET A 1 88 ? -9.671 -0.570 15.539 1.00 93.44 88 MET A N 1
ATOM 713 C CA . MET A 1 88 ? -10.519 0.623 15.507 1.00 93.44 88 MET A CA 1
ATOM 714 C C . MET A 1 88 ? -11.957 0.286 15.922 1.00 93.44 88 MET A C 1
ATOM 716 O O . MET A 1 88 ? -12.460 0.896 16.870 1.00 93.44 88 MET A O 1
ATOM 720 N N . LYS A 1 89 ? -12.581 -0.720 15.289 1.00 94.44 89 LYS A N 1
ATOM 721 C CA . LYS A 1 89 ? -13.961 -1.160 15.575 1.00 94.44 89 LYS A CA 1
ATOM 722 C C . LYS A 1 89 ? -14.135 -1.575 17.044 1.00 94.44 89 LYS A C 1
ATOM 724 O O . LYS A 1 89 ? -15.003 -1.028 17.725 1.00 94.44 89 LYS A O 1
ATOM 729 N N . ALA A 1 90 ? -13.251 -2.425 17.573 1.00 94.56 90 ALA A N 1
ATOM 730 C CA . ALA A 1 90 ? -13.291 -2.846 18.979 1.00 94.56 90 ALA A CA 1
ATOM 731 C C . ALA A 1 90 ? -13.126 -1.668 19.965 1.00 94.56 90 ALA A C 1
ATOM 733 O O . ALA A 1 90 ? -13.813 -1.585 20.990 1.00 94.56 90 ALA A O 1
ATOM 734 N N . SER A 1 91 ? -12.244 -0.709 19.654 1.00 93.69 91 SER A N 1
ATOM 735 C CA . SER A 1 91 ? -12.052 0.485 20.489 1.00 93.69 91 SER A CA 1
ATOM 736 C C . SER A 1 91 ? -13.272 1.418 20.472 1.00 93.69 91 SER A C 1
ATOM 738 O O . SER A 1 91 ? -13.645 1.964 21.517 1.00 93.69 91 SER A O 1
ATOM 740 N N . ALA A 1 92 ? -13.927 1.566 19.315 1.00 95.25 92 ALA A N 1
ATOM 741 C CA . ALA A 1 92 ? -15.129 2.371 19.141 1.00 95.25 92 ALA A CA 1
ATOM 742 C C . ALA A 1 92 ? -16.313 1.766 19.906 1.00 95.25 92 ALA A C 1
ATOM 744 O O . ALA A 1 92 ? -16.971 2.476 20.666 1.00 95.25 92 ALA A O 1
ATOM 745 N N . GLU A 1 93 ? -16.520 0.451 19.807 1.00 95.38 93 GLU A N 1
ATOM 746 C CA . GLU A 1 93 ? -17.567 -0.268 20.537 1.00 95.38 93 GLU A CA 1
ATOM 747 C C . GLU A 1 93 ? -17.379 -0.160 22.061 1.00 95.38 93 GLU A C 1
ATOM 749 O O . GLU A 1 93 ? -18.312 0.199 22.787 1.00 95.38 93 GLU A O 1
ATOM 754 N N . ARG A 1 94 ? -16.154 -0.370 22.571 1.00 93.94 94 ARG A N 1
ATOM 755 C CA . ARG A 1 94 ? -15.845 -0.210 24.005 1.00 93.94 94 ARG A CA 1
ATOM 756 C C . ARG A 1 94 ? -16.108 1.220 24.489 1.00 93.94 94 ARG A C 1
ATOM 758 O O . ARG A 1 94 ? -16.631 1.416 25.591 1.00 93.94 94 ARG A O 1
ATOM 765 N N . ARG A 1 95 ? -15.772 2.230 23.675 1.00 95.12 95 ARG A N 1
ATOM 766 C CA . ARG A 1 95 ? -16.065 3.647 23.958 1.00 95.12 95 ARG A CA 1
ATOM 767 C C . ARG A 1 95 ? -17.573 3.927 23.930 1.00 95.12 95 ARG A C 1
ATOM 769 O O . ARG A 1 95 ? -18.052 4.629 24.820 1.00 95.12 95 ARG A O 1
ATOM 776 N N . ALA A 1 96 ? -18.320 3.352 22.987 1.00 96.25 96 ALA A N 1
ATOM 777 C CA . ALA A 1 96 ? -19.774 3.485 22.888 1.00 96.25 96 ALA A CA 1
ATOM 778 C C . ALA A 1 96 ? -20.491 2.867 24.101 1.00 96.25 96 ALA A C 1
ATOM 780 O O . ALA A 1 96 ? -21.229 3.575 24.786 1.00 96.25 96 ALA A O 1
ATOM 781 N N . LYS A 1 97 ? -20.191 1.607 24.456 1.00 95.00 97 LYS A N 1
ATOM 782 C CA . LYS A 1 97 ? -20.763 0.929 25.638 1.00 95.00 97 LYS A CA 1
ATOM 783 C C . LYS A 1 97 ? -20.479 1.696 26.937 1.00 95.00 97 LYS A C 1
ATOM 785 O O . LYS A 1 97 ? -21.390 1.922 27.732 1.00 95.00 97 LYS A O 1
ATOM 790 N N . LYS A 1 98 ? -19.244 2.188 27.131 1.00 95.38 98 LYS A N 1
ATOM 791 C CA . LYS A 1 98 ? -18.879 3.009 28.305 1.00 95.38 98 LYS A CA 1
ATOM 792 C C . LYS A 1 98 ? -19.636 4.345 28.348 1.00 95.38 98 LYS A C 1
ATOM 794 O O . LYS A 1 98 ? -20.007 4.784 29.435 1.00 95.38 98 LYS A O 1
ATOM 799 N N . LYS A 1 99 ? -19.875 4.993 27.198 1.00 95.56 99 LYS A N 1
ATOM 800 C CA . LYS A 1 99 ? -20.694 6.216 27.110 1.00 95.56 99 LYS A CA 1
ATOM 801 C C . LYS A 1 99 ? -22.170 5.927 27.414 1.00 95.56 99 LYS A C 1
ATOM 803 O O . LYS A 1 99 ? -22.746 6.630 28.239 1.00 95.56 99 LYS A O 1
ATOM 808 N N . ALA A 1 100 ? -22.755 4.885 26.822 1.00 95.00 100 ALA A N 1
ATOM 809 C CA . ALA A 1 100 ? -24.152 4.500 27.038 1.00 95.00 100 ALA A CA 1
ATOM 810 C C . ALA A 1 100 ? -24.444 4.183 28.515 1.00 95.00 100 ALA A C 1
ATOM 812 O O . ALA A 1 100 ? -25.345 4.781 29.101 1.00 95.00 100 ALA A O 1
ATOM 813 N N . LEU A 1 101 ? -23.617 3.346 29.155 1.00 94.94 101 LEU A N 1
ATOM 814 C CA . LEU A 1 101 ? -23.771 3.005 30.574 1.00 94.94 101 LEU A CA 1
ATOM 815 C C . LEU A 1 101 ? -23.669 4.237 31.489 1.00 94.94 101 LEU A C 1
ATOM 817 O O . LEU A 1 101 ? -24.419 4.346 32.456 1.00 94.94 101 LEU A O 1
ATOM 821 N N . LYS A 1 102 ? -22.768 5.183 31.185 1.00 94.81 102 LYS A N 1
ATOM 822 C CA . LYS A 1 102 ? -22.673 6.447 31.933 1.00 94.81 102 LYS A CA 1
ATOM 823 C C . LYS A 1 102 ? -23.932 7.305 31.784 1.00 94.81 102 LYS A C 1
ATOM 825 O O . LYS A 1 102 ? -24.393 7.836 32.787 1.00 94.81 102 LYS A O 1
ATOM 830 N N . ARG A 1 103 ? -24.497 7.419 30.573 1.00 94.50 103 ARG A N 1
ATOM 831 C CA . ARG A 1 103 ? -25.741 8.179 30.341 1.00 94.50 103 ARG A CA 1
ATOM 832 C C . ARG A 1 103 ? -26.931 7.548 31.064 1.00 94.50 103 ARG A C 1
ATOM 834 O O . ARG A 1 103 ? -27.669 8.275 31.713 1.00 94.50 103 ARG A O 1
ATOM 841 N N . LEU A 1 104 ? -27.067 6.220 31.027 1.00 92.88 104 LEU A N 1
ATOM 842 C CA . LEU A 1 104 ? -28.138 5.511 31.739 1.00 92.88 104 LEU A CA 1
ATOM 843 C C . LEU A 1 104 ? -28.039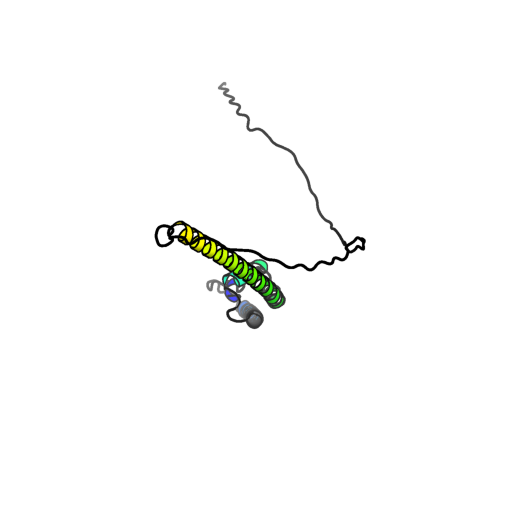 5.695 33.262 1.00 92.88 104 LEU A C 1
ATOM 845 O O . LEU A 1 104 ? -29.043 5.969 33.912 1.00 92.88 104 LEU A O 1
ATOM 849 N N . LYS A 1 105 ? -26.827 5.599 33.831 1.00 93.00 105 LYS A N 1
ATOM 850 C CA . LYS A 1 105 ? -26.607 5.860 35.263 1.00 93.00 105 LYS A CA 1
ATOM 851 C C . LYS A 1 105 ? -26.951 7.302 35.642 1.00 93.00 105 LYS A C 1
ATOM 853 O O . LYS A 1 105 ? -27.673 7.489 36.610 1.00 93.00 105 LYS A O 1
ATOM 858 N N . ALA A 1 106 ? -26.491 8.283 34.861 1.00 92.81 106 ALA A N 1
ATOM 859 C CA . ALA A 1 106 ? -26.794 9.695 35.095 1.00 92.81 106 ALA A CA 1
ATOM 860 C C . ALA A 1 106 ? -28.301 9.992 35.011 1.00 92.81 106 ALA A C 1
ATOM 862 O O . ALA A 1 106 ? -28.822 10.721 35.846 1.00 92.81 106 ALA A O 1
ATOM 863 N N . PHE A 1 107 ? -29.010 9.389 34.050 1.00 86.44 107 PHE A N 1
ATOM 864 C CA . PHE A 1 107 ? -30.463 9.521 33.933 1.00 86.44 107 PHE A CA 1
ATOM 865 C C . PHE A 1 107 ? -31.182 8.942 35.161 1.00 86.44 107 PHE A C 1
ATOM 867 O O . PHE A 1 107 ? -32.003 9.625 35.761 1.00 86.44 107 PHE A O 1
ATOM 874 N N . LYS A 1 108 ? -30.806 7.732 35.611 1.00 88.88 108 LYS A N 1
ATOM 875 C CA . LYS A 1 108 ? -31.403 7.115 36.809 1.00 88.88 108 LYS A CA 1
ATOM 876 C C . LYS A 1 108 ? -31.160 7.928 38.090 1.00 88.88 108 LYS A C 1
ATOM 878 O O . LYS A 1 108 ? -32.027 7.950 38.951 1.00 88.88 108 LYS A O 1
ATOM 883 N N . THR A 1 109 ? -30.016 8.602 38.227 1.00 87.19 109 THR A N 1
ATOM 884 C CA . THR A 1 109 ? -29.730 9.463 39.393 1.00 87.19 109 THR A CA 1
ATOM 885 C C . THR A 1 109 ? -30.403 10.837 39.346 1.00 87.19 109 THR A C 1
ATOM 887 O O . THR A 1 109 ? -30.408 11.519 40.361 1.00 87.19 109 THR A O 1
ATOM 890 N N . LEU A 1 110 ? -30.933 11.258 38.192 1.00 80.44 110 LEU A N 1
ATOM 891 C CA . LEU A 1 110 ? -31.577 12.567 37.999 1.00 80.44 110 LEU A CA 1
ATOM 892 C C . LEU A 1 110 ? -33.112 12.493 37.936 1.00 80.44 110 LEU A C 1
ATOM 894 O O . LEU A 1 110 ? -33.754 13.533 37.858 1.00 80.44 110 LEU A O 1
ATOM 898 N N . ALA A 1 111 ? -33.692 11.290 37.977 1.00 70.69 111 ALA A N 1
ATOM 899 C CA . ALA A 1 111 ? -35.138 11.059 37.982 1.00 70.69 111 ALA A CA 1
ATOM 900 C C . ALA A 1 111 ? -35.741 10.467 39.294 1.00 70.69 111 ALA A C 1
ATOM 902 O O . ALA A 1 111 ? -36.729 9.746 39.181 1.00 70.69 111 ALA A O 1
ATOM 903 N N . PRO A 1 112 ? -35.205 10.685 40.520 1.00 60.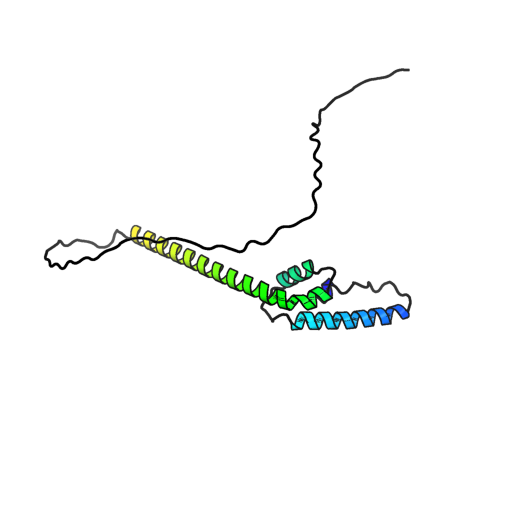22 112 PRO A N 1
ATOM 904 C CA . PRO A 1 112 ? -35.721 10.027 41.731 1.00 60.22 112 PRO A CA 1
ATOM 905 C C . PRO A 1 112 ? -36.963 10.678 42.388 1.00 60.22 112 PRO A C 1
ATOM 907 O O . PRO A 1 112 ? -37.310 10.263 43.485 1.00 60.22 112 PRO A O 1
ATOM 910 N N . ASP A 1 113 ? -37.623 11.662 41.763 1.00 58.56 113 ASP A N 1
ATOM 911 C CA . ASP A 1 113 ? -38.729 12.441 42.373 1.00 58.56 113 ASP A CA 1
ATOM 912 C C . ASP A 1 113 ? -40.154 12.026 41.930 1.00 58.56 113 ASP A C 1
ATOM 914 O O . ASP A 1 113 ? -41.118 12.754 42.168 1.00 58.56 113 ASP A O 1
ATOM 918 N N . VAL A 1 114 ? -40.326 10.867 41.279 1.00 60.50 114 VAL A N 1
ATOM 919 C CA . VAL A 1 114 ? -41.657 10.337 40.915 1.00 60.50 114 VAL A CA 1
ATOM 920 C C . VAL A 1 114 ? -41.740 8.829 41.208 1.00 60.50 114 VAL A C 1
ATOM 922 O O . VAL A 1 114 ? -41.056 8.041 40.560 1.00 60.50 114 VAL A O 1
ATOM 925 N N . GLU A 1 115 ? -42.624 8.476 42.153 1.00 57.91 115 GLU A N 1
ATOM 926 C CA . GLU A 1 115 ? -43.162 7.135 42.497 1.00 57.91 115 GLU A CA 1
ATOM 927 C C . GLU A 1 115 ? -42.298 6.133 43.312 1.00 57.91 115 GLU A C 1
ATOM 929 O O . GLU A 1 115 ? -41.552 5.315 42.773 1.00 57.91 115 GLU A O 1
ATOM 934 N N . ASN A 1 116 ? -42.485 6.187 44.643 1.00 51.25 116 ASN A N 1
ATOM 935 C CA . ASN A 1 116 ? -42.677 5.092 45.631 1.00 51.25 116 ASN A CA 1
ATOM 936 C C . ASN A 1 116 ? -42.647 5.760 47.033 1.00 51.25 116 ASN A C 1
ATOM 938 O O . ASN A 1 116 ? -41.662 6.423 47.342 1.00 51.25 116 ASN A O 1
ATOM 942 N N . GLU A 1 117 ? -43.639 5.720 47.931 1.00 49.41 117 GLU A N 1
ATOM 943 C CA . GLU A 1 117 ? -44.718 4.747 48.197 1.00 49.41 117 GLU A CA 1
ATOM 944 C C . GLU A 1 117 ? -44.208 3.301 48.318 1.00 49.41 117 GLU A C 1
ATOM 946 O O . GLU A 1 117 ? -43.937 2.624 47.329 1.00 49.41 117 GLU A O 1
ATOM 951 N N . GLU A 1 118 ? -44.040 2.836 49.562 1.00 49.69 118 GLU A N 1
ATOM 952 C CA . GLU A 1 118 ? -43.727 1.435 49.874 1.00 49.69 118 GLU A CA 1
ATOM 953 C C . GLU A 1 118 ? -44.963 0.532 49.712 1.00 49.69 118 GLU A C 1
ATOM 955 O O . GLU A 1 118 ? -46.103 0.993 49.804 1.00 49.69 118 GLU A O 1
ATOM 960 N N . PRO A 1 119 ? -44.761 -0.792 49.586 1.00 50.25 119 PRO A N 1
ATOM 961 C CA . PRO A 1 119 ? -45.142 -1.579 50.760 1.00 50.25 119 PRO A CA 1
ATOM 962 C C . PRO A 1 119 ? -44.165 -2.689 51.186 1.00 50.25 119 PRO A C 1
ATOM 964 O O . PRO A 1 119 ? -43.358 -3.227 50.431 1.00 50.25 119 PRO A O 1
ATOM 967 N N . HIS A 1 120 ? -44.330 -3.013 52.466 1.00 45.78 120 HIS A N 1
ATOM 968 C CA . HIS A 1 120 ? -43.572 -3.888 53.356 1.00 45.78 120 HIS A CA 1
ATOM 969 C C . HIS A 1 120 ? -43.418 -5.382 52.960 1.00 45.78 120 HIS A C 1
ATOM 971 O O . HIS A 1 120 ? -44.084 -5.911 52.075 1.00 45.78 120 HIS A O 1
ATOM 977 N N . LYS A 1 121 ? -42.531 -6.065 53.705 1.00 55.31 121 LYS A N 1
ATOM 978 C CA . LYS A 1 121 ? -42.092 -7.477 53.583 1.00 55.31 121 LYS A CA 1
ATOM 979 C C . LYS A 1 121 ? -43.078 -8.527 54.130 1.00 55.31 121 LYS A C 1
ATOM 981 O O . LYS A 1 121 ? -43.715 -8.251 55.137 1.00 55.31 121 LYS A O 1
ATOM 986 N N . GLU A 1 122 ? -42.965 -9.761 53.616 1.00 39.22 122 GLU A N 1
ATOM 987 C CA . GLU A 1 122 ? -43.041 -11.093 54.286 1.00 39.22 122 GLU A CA 1
ATOM 988 C C . GLU A 1 122 ? -42.640 -12.177 53.238 1.00 39.22 122 GLU A C 1
ATOM 990 O O . GLU A 1 122 ? -42.800 -11.917 52.048 1.00 39.22 122 GLU A O 1
ATOM 995 N N . SER A 1 123 ? -42.138 -13.395 53.508 1.00 46.19 123 SER A N 1
ATOM 996 C CA . SER A 1 123 ? -41.271 -13.955 54.571 1.00 46.19 123 SER A CA 1
ATOM 997 C C . SER A 1 123 ? -40.582 -15.251 54.035 1.00 46.19 123 SER A C 1
ATOM 999 O O . SER A 1 123 ? -40.721 -15.579 52.859 1.00 46.19 123 SER A O 1
ATOM 1001 N N . GLU A 1 124 ? -39.811 -15.957 54.870 1.00 42.62 124 GLU A N 1
ATOM 1002 C CA . GLU A 1 124 ? -39.016 -17.189 54.609 1.00 42.62 124 GLU A CA 1
ATOM 1003 C C . GLU A 1 124 ? -39.878 -18.440 54.241 1.00 42.62 124 GLU A C 1
ATOM 1005 O O . GLU A 1 124 ? -41.096 -18.378 54.358 1.00 42.62 124 GLU A O 1
ATOM 1010 N N . ASN A 1 125 ? -39.415 -19.635 53.812 1.00 40.31 125 ASN A N 1
ATOM 1011 C CA . ASN A 1 125 ? -38.136 -20.400 53.827 1.00 40.31 125 ASN A CA 1
ATOM 1012 C C . ASN A 1 125 ? -38.091 -21.362 52.583 1.00 40.31 125 ASN A C 1
ATOM 1014 O O . ASN A 1 125 ? -39.036 -21.360 51.801 1.00 40.31 125 ASN A O 1
ATOM 1018 N N . GLY A 1 126 ? -37.111 -22.243 52.288 1.00 36.94 126 GLY A N 1
ATOM 1019 C CA . GLY A 1 126 ? -35.807 -22.566 52.905 1.00 36.94 126 GLY A CA 1
ATOM 1020 C C . GLY A 1 126 ? -35.388 -24.061 52.773 1.00 36.94 126 GLY A C 1
ATOM 1021 O O . GLY A 1 126 ? -35.701 -24.842 53.662 1.00 36.94 126 GLY A O 1
ATOM 1022 N N . ALA A 1 127 ? -34.678 -24.461 51.697 1.00 44.03 127 ALA A N 1
ATOM 1023 C CA . ALA A 1 127 ? -34.026 -25.784 51.491 1.00 44.03 127 ALA A CA 1
ATOM 1024 C C . ALA A 1 127 ? -32.919 -25.649 50.409 1.00 44.03 127 ALA A C 1
ATOM 1026 O O . ALA A 1 127 ? -33.197 -25.180 49.310 1.00 44.03 127 ALA A O 1
ATOM 1027 N N . GLU A 1 128 ? -31.618 -25.798 50.681 1.00 39.22 128 GLU A N 1
ATOM 1028 C CA . GLU A 1 128 ? -30.850 -27.000 51.072 1.00 39.22 128 GLU A CA 1
ATOM 1029 C C . GLU A 1 128 ? -30.574 -27.986 49.913 1.00 39.22 128 GLU A C 1
ATOM 1031 O O . GLU A 1 128 ? -31.403 -28.824 49.578 1.00 39.22 128 GLU A O 1
ATOM 1036 N N . ASN A 1 129 ? -29.353 -27.931 49.357 1.00 44.53 129 ASN A N 1
ATOM 1037 C CA . ASN A 1 129 ? -28.538 -29.127 49.091 1.00 44.53 129 ASN A CA 1
ATOM 1038 C C . ASN A 1 129 ? -27.046 -28.745 48.958 1.00 44.53 129 ASN A C 1
ATOM 1040 O O . ASN A 1 129 ? -26.714 -27.678 48.438 1.00 44.53 129 ASN A O 1
ATOM 1044 N N . ALA A 1 130 ? -26.145 -29.617 49.407 1.00 48.00 130 ALA A N 1
ATOM 1045 C CA . ALA A 1 130 ? -24.700 -29.406 49.424 1.00 48.00 130 ALA A CA 1
ATOM 1046 C C . ALA A 1 130 ? -23.945 -30.640 48.905 1.00 48.00 130 ALA A C 1
ATOM 1048 O O . ALA A 1 130 ? -24.288 -31.753 49.278 1.00 48.00 130 ALA A O 1
ATOM 1049 N N . GLN A 1 131 ? -22.888 -30.420 48.107 1.00 48.56 131 GLN A N 1
ATOM 1050 C CA . GLN A 1 131 ? -21.654 -31.228 47.946 1.00 48.56 131 GLN A CA 1
ATOM 1051 C C . GLN A 1 131 ? -20.925 -30.712 46.682 1.00 48.56 131 GLN A C 1
ATOM 1053 O O . GLN A 1 131 ? -21.503 -30.691 45.605 1.00 48.56 131 GLN A O 1
ATOM 1058 N N . ALA A 1 132 ? -19.743 -30.090 46.718 1.00 47.09 132 ALA A N 1
ATOM 1059 C CA . ALA A 1 132 ? -18.440 -30.493 47.264 1.00 47.09 132 ALA A CA 1
ATOM 1060 C C . ALA A 1 132 ? -17.676 -31.533 46.414 1.00 47.09 132 ALA A C 1
ATOM 1062 O O . ALA A 1 132 ? -17.836 -32.730 46.623 1.00 47.09 132 ALA A O 1
ATOM 1063 N N . SER A 1 133 ? -16.715 -31.075 45.591 1.00 47.78 133 SER A N 1
ATOM 1064 C CA . SER A 1 133 ? -15.431 -31.788 45.415 1.00 47.78 133 SER A CA 1
ATOM 1065 C C . SER A 1 133 ? -14.313 -30.983 44.716 1.00 47.78 133 SER A C 1
ATOM 1067 O O . SER A 1 133 ? -14.373 -30.721 43.521 1.00 47.78 133 SER A O 1
ATOM 1069 N N . LYS A 1 134 ? -13.233 -30.745 45.478 1.00 49.09 134 LYS A N 1
ATOM 1070 C CA . LYS A 1 134 ? -11.809 -30.961 45.121 1.00 49.09 134 LYS A CA 1
ATOM 1071 C C . LYS A 1 134 ? -11.165 -30.207 43.931 1.00 49.09 134 LYS A C 1
ATOM 1073 O O . LYS A 1 134 ? -11.171 -30.665 42.796 1.00 49.09 134 LYS A O 1
ATOM 1078 N N . ALA A 1 135 ? -10.369 -29.190 44.277 1.00 45.47 135 ALA A N 1
ATOM 1079 C CA . ALA A 1 135 ? -9.001 -29.018 43.742 1.00 45.47 135 ALA A CA 1
ATOM 1080 C C . ALA A 1 135 ? -8.047 -30.036 44.457 1.00 45.47 135 ALA A C 1
ATOM 1082 O O . ALA A 1 135 ? -8.500 -30.567 45.480 1.00 45.47 135 ALA A O 1
ATOM 1083 N N . PRO A 1 136 ? -6.779 -30.334 44.037 1.00 51.56 136 PRO A N 1
ATOM 1084 C CA . PRO A 1 136 ? -5.750 -29.319 43.720 1.00 51.56 136 PRO A CA 1
ATOM 1085 C C . PRO A 1 136 ? -4.596 -29.662 42.715 1.00 51.56 136 PRO A C 1
ATOM 1087 O O . PRO A 1 136 ? -4.327 -30.806 42.382 1.00 51.56 136 PRO A O 1
ATOM 1090 N N . MET A 1 137 ? -3.815 -28.616 42.387 1.00 43.38 137 MET A N 1
ATOM 1091 C CA . MET A 1 137 ? -2.345 -28.570 42.150 1.00 43.38 137 MET A CA 1
ATOM 1092 C C . MET A 1 137 ? -1.613 -29.270 40.963 1.00 43.38 137 MET A C 1
ATOM 1094 O O . MET A 1 137 ? -1.406 -30.474 40.953 1.00 43.38 137 MET A O 1
ATOM 1098 N N . LYS A 1 138 ? -0.921 -28.397 40.195 1.00 44.78 138 LYS A N 1
ATOM 1099 C CA . LYS A 1 138 ? 0.508 -28.436 39.754 1.00 44.78 138 LYS A CA 1
ATOM 1100 C C . LYS A 1 138 ? 1.000 -29.469 38.717 1.00 44.78 138 LYS A C 1
ATOM 1102 O O . LYS A 1 138 ? 1.198 -30.628 39.049 1.00 44.78 138 LYS A O 1
ATOM 1107 N N . GLN A 1 139 ? 1.480 -28.951 37.576 1.00 42.44 139 GLN A N 1
ATOM 1108 C CA . GLN A 1 139 ? 2.887 -28.908 37.080 1.00 42.44 139 GLN A CA 1
ATOM 1109 C C . GLN A 1 139 ? 2.851 -28.192 35.699 1.00 42.44 139 GLN A C 1
ATOM 1111 O O . GLN A 1 139 ? 1.912 -28.429 34.953 1.00 42.44 139 GLN A O 1
ATOM 1116 N N . ALA A 1 140 ? 3.635 -27.172 35.319 1.00 42.56 140 ALA A N 1
ATOM 1117 C CA . ALA A 1 140 ? 5.044 -26.787 35.501 1.00 42.56 140 ALA A CA 1
ATOM 1118 C C . ALA A 1 140 ? 6.014 -27.443 34.493 1.00 42.56 140 ALA A C 1
ATOM 1120 O O . ALA A 1 140 ? 6.117 -28.665 34.489 1.00 42.56 140 ALA A O 1
ATOM 1121 N N . LYS A 1 141 ? 6.801 -26.593 33.793 1.00 41.78 141 LYS A N 1
ATOM 1122 C CA . LYS A 1 141 ? 7.941 -26.896 32.881 1.00 41.78 141 LYS A CA 1
ATOM 1123 C C . LYS A 1 141 ? 7.557 -27.404 31.478 1.00 41.78 141 LYS A C 1
ATOM 1125 O O . LYS A 1 141 ? 6.511 -28.018 31.338 1.00 41.78 141 LYS A O 1
ATOM 1130 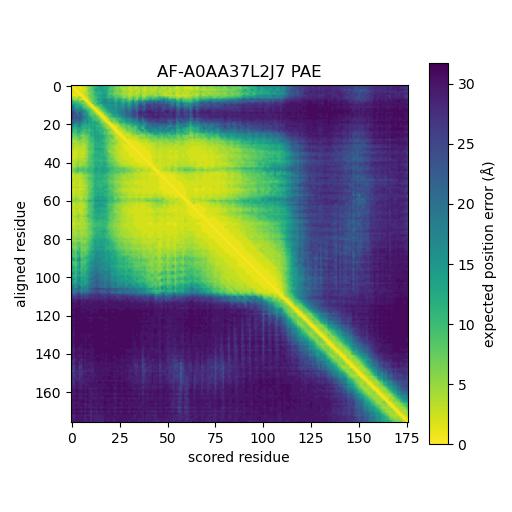N N . ASP A 1 142 ? 8.346 -27.240 30.409 1.00 37.66 142 ASP A N 1
ATOM 1131 C CA . ASP A 1 142 ? 9.467 -26.342 30.009 1.00 37.66 142 ASP A CA 1
ATOM 1132 C C . ASP A 1 142 ? 9.796 -26.683 28.520 1.00 37.66 142 ASP A C 1
ATOM 1134 O O . ASP A 1 142 ? 9.256 -27.668 28.015 1.00 37.66 142 ASP A O 1
ATOM 1138 N N . SER A 1 143 ? 10.696 -25.943 27.852 1.00 48.69 143 SER A N 1
ATOM 1139 C CA . SER A 1 143 ? 11.240 -26.073 26.468 1.00 48.69 143 SER A CA 1
ATOM 1140 C C . SER A 1 143 ? 10.787 -24.924 25.550 1.00 48.69 143 SER A C 1
ATOM 1142 O O . SER A 1 143 ? 9.650 -24.906 25.093 1.00 48.69 143 SER A O 1
ATOM 1144 N N . GLN A 1 144 ? 11.544 -23.833 25.384 1.00 42.34 144 GLN A N 1
ATOM 1145 C CA . GLN A 1 144 ? 12.875 -23.660 24.762 1.00 42.34 144 GLN A CA 1
ATOM 1146 C C . GLN A 1 144 ? 12.882 -23.558 23.221 1.00 42.34 144 GLN A C 1
ATOM 1148 O O . GLN A 1 144 ? 12.395 -24.435 22.519 1.00 42.34 144 GLN A O 1
ATOM 1153 N N . ASN A 1 145 ? 13.650 -22.558 22.754 1.00 35.66 145 ASN A N 1
ATOM 1154 C CA . ASN A 1 145 ? 14.346 -22.459 21.457 1.00 35.66 145 ASN A CA 1
ATOM 1155 C C . ASN A 1 145 ? 13.480 -22.137 20.208 1.00 35.66 145 ASN A C 1
ATOM 1157 O O . ASN A 1 145 ? 12.629 -22.915 19.805 1.00 35.66 145 ASN A O 1
ATOM 1161 N N . LYS A 1 146 ? 13.709 -21.036 19.476 1.00 44.44 146 LYS A N 1
ATOM 1162 C CA . LYS A 1 146 ? 15.020 -20.649 18.923 1.00 44.44 146 LYS A CA 1
ATOM 1163 C C . LYS A 1 146 ? 15.306 -19.146 18.869 1.00 44.44 146 LYS A C 1
ATOM 1165 O O . LYS A 1 146 ? 14.532 -18.363 18.332 1.00 44.44 146 LYS A O 1
ATOM 1170 N N . HIS A 1 147 ? 16.513 -18.821 19.318 1.00 41.16 147 HIS A N 1
ATOM 1171 C CA . HIS A 1 147 ? 17.257 -17.596 19.040 1.00 41.16 147 HIS A CA 1
ATOM 1172 C C . HIS A 1 147 ? 18.224 -17.856 17.872 1.00 41.16 147 HIS A C 1
ATOM 1174 O O . HIS A 1 147 ? 18.927 -18.861 17.899 1.00 41.16 147 HIS A O 1
ATOM 1180 N N . TYR A 1 148 ? 18.296 -16.954 16.891 1.00 38.47 148 TYR A N 1
ATOM 1181 C CA . TYR A 1 148 ? 19.442 -16.774 15.982 1.00 38.47 148 TYR A CA 1
ATOM 1182 C C . TYR A 1 148 ? 19.507 -15.271 15.654 1.00 38.47 148 TYR A C 1
ATOM 1184 O O . TYR A 1 148 ? 18.575 -14.736 15.066 1.00 38.47 148 TYR A O 1
ATOM 1192 N N . SER A 1 149 ? 20.463 -14.568 16.276 1.00 42.12 149 SER A N 1
ATOM 1193 C CA . SER A 1 149 ? 21.685 -14.019 15.642 1.00 42.12 149 SER A CA 1
ATOM 1194 C C . SER A 1 149 ? 21.413 -12.669 14.955 1.00 42.12 149 SER A C 1
ATOM 1196 O O . SER A 1 149 ? 20.695 -12.619 13.966 1.00 42.12 149 SER A O 1
ATOM 1198 N N . GLU A 1 150 ? 21.820 -11.514 15.498 1.00 35.47 150 GLU A N 1
ATOM 1199 C CA . GLU A 1 150 ? 23.214 -11.009 15.579 1.00 35.47 150 GLU A CA 1
ATOM 1200 C C . GLU A 1 150 ? 23.921 -11.100 14.209 1.00 35.47 150 GLU A C 1
ATOM 1202 O O . GLU A 1 150 ? 24.126 -12.205 13.715 1.00 35.47 150 GLU A O 1
ATOM 1207 N N . ASN A 1 151 ? 24.056 -9.978 13.473 1.00 48.16 151 ASN A N 1
ATOM 1208 C CA . ASN A 1 151 ? 25.160 -8.972 13.497 1.00 48.16 151 ASN A CA 1
ATOM 1209 C C . ASN A 1 151 ? 26.424 -9.458 12.734 1.00 48.16 151 ASN A C 1
ATOM 1211 O O . ASN A 1 151 ? 26.600 -10.672 12.664 1.00 48.16 151 ASN A O 1
ATOM 1215 N N . PRO A 1 152 ? 27.307 -8.592 12.155 1.00 52.53 152 PRO A N 1
ATOM 1216 C CA . PRO A 1 152 ? 27.700 -7.257 12.660 1.00 52.53 152 PRO A CA 1
ATOM 1217 C C . PRO A 1 152 ? 28.030 -6.144 11.614 1.00 52.53 152 PRO A C 1
ATOM 1219 O O . PRO A 1 152 ? 27.999 -6.364 10.408 1.00 52.53 152 PRO A O 1
ATOM 1222 N N . GLY A 1 153 ? 28.465 -4.969 12.110 1.00 33.56 153 GLY A N 1
ATOM 1223 C CA . GLY A 1 153 ? 29.201 -3.922 11.362 1.00 33.56 153 GLY A CA 1
ATOM 1224 C C . GLY A 1 153 ? 28.435 -2.592 11.217 1.00 33.56 153 GLY A C 1
ATOM 1225 O O . GLY A 1 153 ? 27.319 -2.600 10.718 1.00 33.56 153 GLY A O 1
ATOM 1226 N N . THR A 1 154 ? 28.934 -1.416 11.630 1.00 43.72 154 THR A N 1
ATOM 1227 C CA . THR A 1 154 ? 30.285 -1.040 12.110 1.00 43.72 154 THR A CA 1
ATOM 1228 C C . THR A 1 154 ? 30.202 0.123 13.118 1.00 43.72 154 THR A C 1
ATOM 1230 O O . THR A 1 154 ? 29.355 1.000 12.977 1.00 43.72 154 THR A O 1
ATOM 1233 N N . LYS A 1 155 ? 31.087 0.147 14.131 1.00 45.22 155 LYS A N 1
ATOM 1234 C CA . LYS A 1 155 ? 31.249 1.247 15.109 1.00 45.22 155 LYS A CA 1
ATOM 1235 C C . LYS A 1 155 ? 32.388 2.205 14.718 1.00 45.22 155 LYS A C 1
ATOM 1237 O O . LYS A 1 155 ? 33.489 1.710 14.507 1.00 45.22 155 LYS A O 1
ATOM 1242 N N . GLN A 1 156 ? 32.132 3.518 14.785 1.00 43.31 156 GLN A N 1
ATOM 1243 C CA . GLN A 1 156 ? 33.025 4.626 15.212 1.00 43.31 156 GLN A CA 1
ATOM 1244 C C . GLN A 1 156 ? 32.097 5.767 15.704 1.00 43.31 156 GLN A C 1
ATOM 1246 O O . GLN A 1 156 ? 31.179 6.099 14.962 1.00 43.31 156 GLN A O 1
ATOM 1251 N N . THR A 1 157 ? 32.112 6.367 16.906 1.00 43.97 157 THR A N 1
ATOM 1252 C CA . THR A 1 157 ? 32.868 6.226 18.180 1.00 43.97 157 THR A CA 1
ATOM 1253 C C . THR A 1 157 ? 34.131 7.069 18.432 1.00 43.97 157 THR A C 1
ATOM 1255 O O . THR A 1 157 ? 35.077 6.556 19.022 1.00 43.97 157 THR A O 1
ATOM 1258 N N . GLU A 1 158 ? 34.078 8.359 18.086 1.00 51.56 158 GLU A N 1
ATOM 1259 C CA . GLU A 1 158 ? 34.769 9.498 18.743 1.00 51.56 158 GLU A CA 1
ATOM 1260 C C . GLU A 1 158 ? 33.653 10.567 18.870 1.00 51.56 158 GLU A C 1
ATOM 1262 O O . GLU A 1 158 ? 32.994 10.840 17.868 1.00 51.56 158 GLU A O 1
ATOM 1267 N N . ASP A 1 159 ? 33.144 11.052 20.009 1.00 47.12 159 ASP A N 1
ATOM 1268 C CA . ASP A 1 159 ? 33.671 11.438 21.334 1.00 47.12 159 ASP A CA 1
ATOM 1269 C C . ASP A 1 159 ? 34.761 12.521 21.319 1.00 47.12 159 ASP A C 1
ATOM 1271 O O . ASP A 1 159 ? 35.626 12.513 20.453 1.00 47.12 159 ASP A O 1
ATOM 1275 N N . VAL A 1 160 ? 34.681 13.417 22.312 1.00 49.47 160 VAL A N 1
ATOM 1276 C CA . VAL A 1 160 ? 35.326 14.737 22.483 1.00 49.47 160 VAL A CA 1
ATOM 1277 C C . VAL A 1 160 ? 34.850 15.832 21.500 1.00 49.47 160 VAL A C 1
ATOM 1279 O O . VAL A 1 160 ? 34.708 15.599 20.307 1.00 49.47 160 VAL A O 1
ATOM 1282 N N . SER A 1 161 ? 34.564 17.072 21.915 1.00 48.88 161 SER A N 1
ATOM 1283 C CA . SER A 1 161 ? 34.574 17.673 23.259 1.00 48.88 161 SER A CA 1
ATOM 1284 C C . SER A 1 161 ? 33.518 18.776 23.379 1.00 48.88 161 SER A C 1
ATOM 1286 O O . SER A 1 161 ? 33.393 19.619 22.492 1.00 48.88 161 SER A O 1
ATOM 1288 N N . ASP A 1 162 ? 32.843 18.810 24.526 1.00 52.41 162 ASP A N 1
ATOM 1289 C CA . ASP A 1 162 ? 32.167 19.996 25.053 1.00 52.41 162 ASP A CA 1
ATOM 1290 C C . ASP A 1 162 ? 33.184 21.156 25.141 1.00 52.41 162 ASP A C 1
ATOM 1292 O O . ASP A 1 162 ? 34.272 20.965 25.694 1.00 52.41 162 ASP A O 1
ATOM 1296 N N . VAL A 1 163 ? 32.887 22.325 24.559 1.00 54.97 163 VAL A N 1
ATOM 1297 C CA . VAL A 1 163 ? 33.702 23.530 24.779 1.00 54.97 163 VAL A CA 1
ATOM 1298 C C . VAL A 1 163 ? 32.824 24.756 25.013 1.00 54.97 163 VAL A C 1
ATOM 1300 O O . VAL A 1 163 ? 32.181 25.312 24.121 1.00 54.97 163 VAL A O 1
ATOM 1303 N N . ASP A 1 164 ? 32.822 25.137 26.283 1.00 47.75 164 ASP A N 1
ATOM 1304 C CA . ASP A 1 164 ? 32.217 26.322 26.862 1.00 47.75 164 ASP A CA 1
ATOM 1305 C C . ASP A 1 164 ? 32.573 27.600 26.072 1.00 47.75 164 ASP A C 1
ATOM 1307 O O . ASP A 1 164 ? 33.740 27.874 25.775 1.00 47.75 164 ASP A O 1
ATOM 1311 N N . THR A 1 165 ? 31.558 28.391 25.709 1.00 56.28 165 THR A N 1
ATOM 1312 C CA . THR A 1 165 ? 31.749 29.676 25.017 1.00 56.28 165 THR A CA 1
ATOM 1313 C C . THR A 1 165 ? 32.002 30.777 26.042 1.00 56.28 165 THR A C 1
ATOM 1315 O O . THR A 1 165 ? 31.119 31.579 26.358 1.00 56.28 165 THR A O 1
ATOM 1318 N N . HIS A 1 166 ? 33.234 30.839 26.544 1.00 56.19 166 HIS A N 1
ATOM 1319 C CA . HIS A 1 166 ? 33.656 31.925 27.418 1.00 56.19 166 HIS A CA 1
ATOM 1320 C C . HIS A 1 166 ? 34.036 33.195 26.640 1.00 56.19 166 HIS A C 1
ATOM 1322 O O . HIS A 1 166 ? 35.004 33.246 25.884 1.00 56.19 166 HIS A O 1
ATOM 1328 N N . GLN A 1 167 ? 33.263 34.246 26.913 1.00 52.88 167 GLN A N 1
ATOM 1329 C CA . GLN A 1 167 ? 33.585 35.656 26.708 1.00 52.88 167 GLN A CA 1
ATOM 1330 C C . GLN A 1 167 ? 35.006 35.993 27.203 1.00 52.88 167 GLN A C 1
ATOM 1332 O O . GLN A 1 167 ? 35.280 35.852 28.394 1.00 52.88 167 GLN A O 1
ATOM 1337 N N . THR A 1 168 ? 35.851 36.567 26.343 1.00 57.62 168 THR A N 1
ATOM 1338 C CA . THR A 1 168 ? 36.946 37.448 26.787 1.00 57.62 168 THR A CA 1
ATOM 1339 C C . THR A 1 168 ? 37.080 38.653 25.866 1.00 57.62 168 THR A C 1
ATOM 1341 O O . THR A 1 168 ? 37.590 38.543 24.750 1.00 57.62 168 THR A O 1
ATOM 1344 N N . ASP A 1 169 ? 36.663 39.812 26.368 1.00 51.50 169 ASP A N 1
ATOM 1345 C CA . ASP A 1 169 ? 37.110 41.113 25.887 1.00 51.50 169 ASP A CA 1
ATOM 1346 C C . ASP A 1 169 ? 38.637 41.213 25.994 1.00 51.50 169 ASP A C 1
ATOM 1348 O O . ASP A 1 169 ? 39.201 41.000 27.070 1.00 51.50 169 ASP A O 1
ATOM 1352 N N . ILE A 1 170 ? 39.304 41.585 24.900 1.00 56.88 170 ILE A N 1
ATOM 1353 C CA . ILE A 1 170 ? 40.665 42.127 24.941 1.00 56.88 170 ILE A CA 1
ATOM 1354 C C . ILE A 1 170 ? 40.694 43.403 24.099 1.00 56.88 170 ILE A C 1
ATOM 1356 O O . ILE A 1 170 ? 40.807 43.380 22.874 1.00 56.88 170 ILE A O 1
ATOM 1360 N N . ASP A 1 171 ? 40.586 44.518 24.810 1.00 54.12 171 ASP A N 1
ATOM 1361 C CA . ASP A 1 171 ? 40.927 45.861 24.357 1.00 54.12 171 ASP A CA 1
ATOM 1362 C C . ASP A 1 171 ? 42.457 46.029 24.446 1.00 54.12 171 ASP A C 1
ATOM 1364 O O . ASP A 1 171 ? 43.028 45.839 25.522 1.00 54.12 171 ASP A O 1
ATOM 1368 N N . VAL A 1 172 ? 43.132 46.352 23.334 1.00 59.84 172 VAL A N 1
ATOM 1369 C CA . VAL A 1 172 ? 44.505 46.895 23.349 1.00 59.84 172 VAL A CA 1
ATOM 1370 C C . VAL A 1 172 ? 44.660 47.949 22.239 1.00 59.84 172 VAL A C 1
ATOM 1372 O O . VAL A 1 172 ? 44.474 47.624 21.063 1.00 59.84 172 VAL A O 1
ATOM 1375 N N . PRO A 1 173 ? 45.049 49.195 22.570 1.00 62.84 173 PRO A N 1
ATOM 1376 C CA . PRO A 1 173 ? 45.254 50.270 21.602 1.00 62.84 173 PRO A CA 1
ATOM 1377 C C . PRO A 1 173 ? 46.726 50.461 21.186 1.00 62.84 173 PRO A C 1
ATOM 1379 O O . PRO A 1 173 ? 47.623 50.307 22.004 1.00 62.84 173 PRO A O 1
ATOM 1382 N N . GLY A 1 174 ? 46.924 50.955 19.956 1.00 61.62 174 GLY A N 1
ATOM 1383 C CA . GLY A 1 174 ? 47.887 52.014 19.584 1.00 61.62 174 GLY A CA 1
ATOM 1384 C C . GLY A 1 174 ? 49.415 51.822 19.724 1.00 61.62 174 GLY A C 1
ATOM 1385 O O . GLY A 1 174 ? 49.911 51.122 20.596 1.00 61.62 174 GLY A O 1
ATOM 1386 N N . GLN A 1 175 ? 50.137 52.630 18.927 1.00 54.38 175 GLN A N 1
ATOM 1387 C CA . GLN A 1 175 ? 51.607 52.777 18.783 1.00 54.38 175 GLN A CA 1
ATOM 1388 C C . GLN A 1 175 ? 52.255 51.830 17.745 1.00 54.38 175 GLN A C 1
ATOM 1390 O O . GLN A 1 175 ? 51.925 50.648 17.700 1.00 54.38 175 GLN A O 1
ATOM 1395 N N . SER A 1 176 ? 53.147 52.289 16.852 1.00 57.31 176 SER A N 1
ATOM 1396 C CA . SER A 1 176 ? 53.780 53.623 16.676 1.00 57.31 176 SER A CA 1
ATOM 1397 C C . SER A 1 176 ? 53.794 54.070 15.214 1.00 57.31 176 SER A C 1
ATOM 1399 O O . SER A 1 176 ? 53.789 53.179 14.339 1.00 57.31 176 SER A O 1
#

pLDDT: mean 71.35, std 21.41, range [33.56, 96.25]

Sequence (176 aa):
MFERMYRPYTSINNVLVEKGAELLENQGRAFDQLAERFSSQIPDNVFTPAQLQGYLLHHRNSPEKAADCILTWVVQEKAIMDEAQRRMKASAERRAKKKALKRLKAFKTLAPDVENEEPHKESENGAENAQASKAPMKQAKDSQNKHYSENPGTKQTEDVSDVDTHQTDIDVPGQS

Secondary structure (DSSP, 8-state):
-HHHHHS----TT----GGGHHHHHHHHHHHHHHHHHHHHTSPTTTS-HHHHHHHHHHTTT-HHHHHHHHHHHHHHHHHHHHHHHHHHHHHHHHHHHHHHHHHHHHHHHH-TTS--------------------------------------------------------------

Organism: NCBI:txid700344

Foldseek 3Di:
DLCVLPVDPPPVPDDDDPVVVVVSVVVVVVSVVLVVLLVVLDDPPPDDPVVVVVLCVVVSPPSPCNSVCNNVVNVVVSVVVVVVVVVVVVVVVVVVVVVVVVVVVVVVVVPPPDDDDDDDDDDDDDDDDDDDDDDDDDDDDDDDDDDDDDDDDDDDDDDDDDDDPDDDDDDDDDDD

Radius of gyration: 37.21 Å; Cα contacts (8 Å, |Δi|>4): 30; chains: 1; bounding box: 99×85×89 Å

Mean predicted aligned error: 19.18 Å